Protein AF-A0A6G0YYM0-F1 (afdb_monomer)

Organism: Aphis craccivora (NCBI:txid307492)

Mean predicted aligned error: 8.18 Å

Structure (mmCIF, N/CA/C/O backbone):
data_AF-A0A6G0YYM0-F1
#
_entry.id   AF-A0A6G0YYM0-F1
#
loop_
_atom_site.group_PDB
_atom_site.id
_atom_site.type_symbol
_atom_site.label_atom_i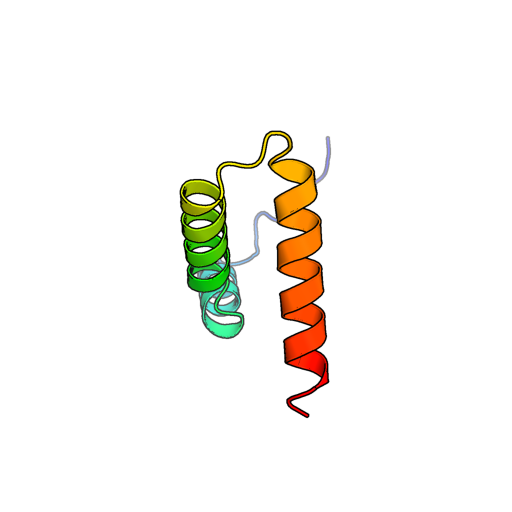d
_atom_site.label_alt_id
_atom_site.label_comp_id
_atom_site.label_asym_id
_atom_site.label_entity_id
_atom_site.label_seq_id
_atom_site.pdbx_PDB_ins_code
_atom_site.Cartn_x
_atom_site.Cartn_y
_atom_site.Cartn_z
_atom_site.occupancy
_atom_site.B_iso_or_equiv
_atom_site.auth_seq_id
_atom_site.auth_comp_id
_atom_site.auth_asym_id
_atom_site.auth_atom_id
_atom_site.pdbx_PDB_model_num
ATOM 1 N N . MET A 1 1 ? 14.414 18.395 19.295 1.00 39.81 1 MET A N 1
ATOM 2 C CA . MET A 1 1 ? 13.719 17.254 19.921 1.00 39.81 1 MET A CA 1
ATOM 3 C C . MET A 1 1 ? 12.279 17.268 19.443 1.00 39.81 1 MET A C 1
ATOM 5 O O . MET A 1 1 ? 11.546 18.166 19.831 1.00 39.81 1 MET A O 1
ATOM 9 N N . THR A 1 2 ? 11.904 16.362 18.542 1.00 42.19 2 THR A N 1
ATOM 10 C CA . THR A 1 2 ? 10.509 16.216 18.103 1.00 42.19 2 THR A CA 1
ATOM 11 C C . THR A 1 2 ? 9.777 15.458 19.199 1.00 42.19 2 THR A C 1
ATOM 13 O O . THR A 1 2 ? 10.080 14.298 19.449 1.00 42.19 2 THR A O 1
ATOM 16 N N . SER A 1 3 ? 8.923 16.170 19.923 1.00 45.28 3 SER A N 1
ATOM 17 C CA . SER A 1 3 ? 8.213 15.699 21.105 1.00 45.28 3 SER A CA 1
ATOM 18 C C . SER A 1 3 ? 7.417 14.425 20.811 1.00 45.28 3 SER A C 1
ATOM 20 O O . SER A 1 3 ? 6.664 14.372 19.838 1.00 45.28 3 SER A O 1
ATOM 22 N N . ASN A 1 4 ? 7.592 13.422 21.669 1.00 48.97 4 ASN A N 1
ATOM 23 C CA . ASN A 1 4 ? 6.926 12.123 21.655 1.00 48.97 4 ASN A CA 1
ATOM 24 C C . ASN A 1 4 ? 5.413 12.243 21.918 1.00 48.97 4 ASN A C 1
ATOM 26 O O . ASN A 1 4 ? 4.928 11.882 22.982 1.00 48.97 4 ASN A O 1
ATOM 30 N N . VAL A 1 5 ? 4.642 12.746 20.952 1.00 53.12 5 VAL A N 1
ATOM 31 C CA . VAL A 1 5 ? 3.165 12.702 21.014 1.00 53.12 5 VAL A CA 1
ATOM 32 C C . VAL A 1 5 ? 2.636 11.284 20.711 1.00 53.12 5 VAL A C 1
ATOM 34 O O . VAL A 1 5 ? 1.457 11.008 20.888 1.00 53.12 5 VAL A O 1
ATOM 37 N N . TYR A 1 6 ? 3.508 10.364 20.285 1.00 52.00 6 TYR A N 1
ATOM 38 C CA . TYR A 1 6 ? 3.149 9.000 19.883 1.00 52.00 6 TYR A CA 1
ATOM 39 C C . TYR A 1 6 ? 3.387 7.931 20.959 1.00 52.00 6 TYR A C 1
ATOM 41 O O . TYR A 1 6 ? 3.004 6.789 20.738 1.00 52.00 6 TYR A O 1
ATOM 49 N N . ASP A 1 7 ? 4.007 8.269 22.096 1.00 49.22 7 ASP A N 1
ATOM 50 C CA . ASP A 1 7 ? 4.402 7.268 23.108 1.00 49.22 7 ASP A CA 1
ATOM 51 C C . ASP A 1 7 ? 3.225 6.710 23.935 1.00 49.22 7 ASP A C 1
ATOM 53 O O . ASP A 1 7 ? 3.413 5.741 24.662 1.00 49.22 7 ASP A O 1
ATOM 57 N N . ASP A 1 8 ? 2.018 7.274 23.808 1.00 49.97 8 ASP A N 1
ATOM 58 C CA . ASP A 1 8 ? 0.830 6.857 24.580 1.00 49.97 8 ASP A CA 1
ATOM 59 C C . ASP A 1 8 ? -0.360 6.432 23.697 1.00 49.97 8 ASP A C 1
ATOM 61 O O . ASP A 1 8 ? -1.493 6.313 24.164 1.00 4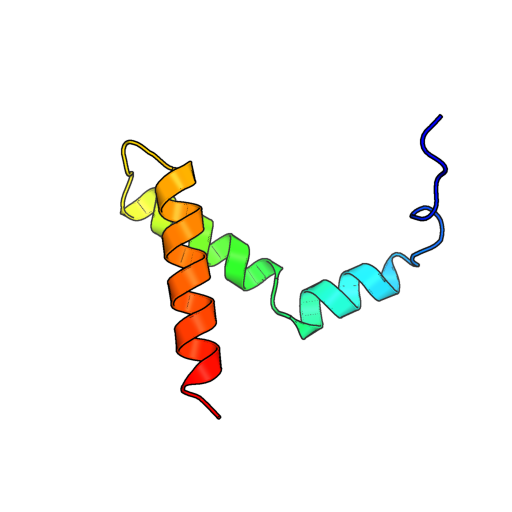9.97 8 ASP A O 1
ATOM 65 N N . LEU A 1 9 ? -0.133 6.191 22.398 1.00 57.34 9 LEU A N 1
ATOM 66 C CA . LEU A 1 9 ? -1.091 5.398 21.626 1.00 57.34 9 LEU A CA 1
ATOM 67 C C . LEU A 1 9 ? -0.911 3.953 22.074 1.00 57.34 9 LEU A C 1
ATOM 69 O O . LEU A 1 9 ? 0.036 3.278 21.668 1.00 57.34 9 LEU A O 1
ATOM 73 N N . ASN A 1 10 ? -1.799 3.519 22.966 1.00 69.44 10 ASN A N 1
ATOM 74 C CA . ASN A 1 10 ? -1.824 2.170 23.500 1.00 69.44 10 ASN A CA 1
ATOM 75 C C . ASN A 1 10 ? -1.695 1.173 22.335 1.00 69.44 10 ASN A C 1
ATOM 77 O O . ASN A 1 10 ? -2.370 1.312 21.315 1.00 69.44 10 ASN A O 1
ATOM 81 N N . VAL A 1 11 ? -0.797 0.191 22.445 1.00 69.69 11 VAL A N 1
ATOM 82 C CA . VAL A 1 11 ? -0.514 -0.771 21.358 1.00 69.69 11 VAL A CA 1
ATOM 83 C C . VAL A 1 11 ? -1.800 -1.461 20.879 1.00 69.69 11 VAL A C 1
ATOM 85 O O . VAL A 1 11 ? -1.942 -1.757 19.693 1.00 69.69 11 VAL A O 1
ATOM 88 N N . ASP A 1 12 ? -2.763 -1.617 21.788 1.00 75.31 12 ASP A N 1
ATOM 89 C CA . ASP A 1 12 ? -4.110 -2.122 21.523 1.00 75.31 12 ASP A CA 1
ATOM 90 C C . ASP A 1 12 ? -4.873 -1.274 20.484 1.00 75.31 12 ASP A C 1
ATOM 92 O O . ASP A 1 12 ? -5.449 -1.814 19.541 1.00 75.31 12 ASP A O 1
ATOM 96 N N . ASP A 1 13 ? -4.786 0.059 20.564 1.00 82.69 13 ASP A N 1
ATOM 97 C CA . ASP A 1 13 ? -5.429 0.977 19.615 1.00 82.69 13 ASP A CA 1
ATOM 98 C C . ASP A 1 13 ? -4.786 0.900 18.223 1.00 82.69 13 ASP A C 1
ATOM 100 O O . ASP A 1 13 ? -5.474 1.004 17.201 1.00 82.69 13 ASP A O 1
ATOM 104 N N . CYS A 1 14 ? -3.468 0.674 18.161 1.00 85.88 14 CYS A N 1
ATOM 105 C CA . CYS A 1 14 ? -2.764 0.452 16.898 1.00 85.88 14 CYS A CA 1
ATOM 106 C C . CYS A 1 14 ? -3.210 -0.857 16.232 1.00 85.88 14 CYS A C 1
ATOM 108 O O . CYS A 1 14 ? -3.497 -0.874 15.032 1.00 85.88 14 CYS A O 1
ATOM 110 N N . GLU A 1 15 ? -3.294 -1.942 17.003 1.00 88.19 15 GLU A N 1
ATOM 111 C CA . GLU A 1 15 ? -3.757 -3.252 16.536 1.00 88.19 15 GLU A CA 1
ATOM 112 C C . GLU A 1 15 ? -5.208 -3.165 16.033 1.00 88.19 15 GLU A C 1
ATOM 114 O O . GLU A 1 15 ? -5.510 -3.580 14.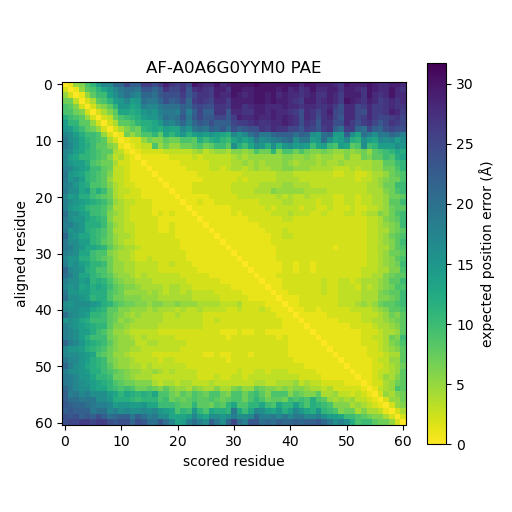910 1.00 88.19 15 GLU A O 1
ATOM 119 N N . LEU A 1 16 ? -6.091 -2.534 16.813 1.00 92.06 16 LEU A N 1
ATOM 120 C CA . LEU A 1 16 ? -7.489 -2.290 16.455 1.00 92.06 16 LEU A CA 1
ATOM 121 C C . LEU A 1 16 ? -7.619 -1.466 15.174 1.00 92.06 16 LEU A C 1
ATOM 123 O O . LEU A 1 16 ? -8.430 -1.803 14.311 1.00 92.06 16 LEU A O 1
ATOM 127 N N . TYR A 1 17 ? -6.824 -0.407 15.012 1.00 90.62 17 TYR A N 1
ATOM 128 C CA . TYR A 1 17 ? -6.829 0.404 13.795 1.00 90.62 17 TYR A CA 1
ATOM 129 C C . TYR A 1 17 ? -6.407 -0.418 12.572 1.00 90.62 17 TYR A C 1
ATOM 131 O O . TYR A 1 17 ? -7.075 -0.402 11.534 1.00 90.62 17 TYR A O 1
ATOM 139 N N . VAL A 1 18 ? -5.324 -1.185 12.706 1.00 92.00 18 VAL A N 1
ATOM 140 C CA . VAL A 1 18 ? -4.816 -2.066 11.653 1.00 92.00 18 VAL A CA 1
ATOM 141 C C . VAL A 1 18 ? -5.862 -3.100 11.244 1.00 92.00 18 VAL A C 1
ATOM 143 O O . VAL A 1 18 ? -6.062 -3.314 10.045 1.00 92.00 18 VAL A O 1
ATOM 146 N N . GLN A 1 19 ? -6.544 -3.706 12.216 1.00 91.25 19 GLN A N 1
ATOM 147 C CA . GLN A 1 19 ? -7.607 -4.677 11.971 1.00 91.25 19 GLN A CA 1
ATOM 148 C C . GLN A 1 19 ? -8.834 -4.021 11.333 1.00 91.25 19 GLN A C 1
ATOM 150 O O . GLN A 1 19 ? -9.292 -4.485 10.295 1.00 91.25 19 GLN A O 1
ATOM 155 N N . ARG A 1 20 ? -9.332 -2.912 11.893 1.00 92.62 20 ARG A N 1
ATOM 156 C CA . ARG A 1 20 ? -10.528 -2.198 11.411 1.00 92.62 20 ARG A CA 1
ATOM 157 C C . ARG A 1 20 ? -10.400 -1.736 9.963 1.00 92.62 20 ARG A C 1
ATOM 159 O O . ARG A 1 20 ? -11.385 -1.740 9.231 1.00 92.62 20 ARG A O 1
ATOM 166 N N . HIS A 1 21 ? -9.207 -1.302 9.570 1.00 92.00 21 HIS A N 1
ATOM 167 C CA . HIS A 1 21 ? -8.932 -0.811 8.222 1.00 92.00 21 HIS A CA 1
ATOM 168 C C . HIS A 1 21 ? -8.286 -1.869 7.314 1.00 92.00 21 HIS A C 1
ATOM 170 O O . HIS A 1 21 ? -7.868 -1.543 6.204 1.00 92.00 21 HIS A O 1
ATOM 176 N N . ASN A 1 22 ? -8.187 -3.125 7.767 1.00 92.19 22 ASN A N 1
ATOM 177 C CA . ASN A 1 22 ? -7.556 -4.234 7.046 1.00 92.19 22 ASN A CA 1
ATOM 178 C C . ASN A 1 22 ? -6.150 -3.896 6.502 1.00 92.19 22 ASN A C 1
ATOM 180 O O . ASN A 1 22 ? -5.745 -4.381 5.441 1.00 92.19 22 ASN A O 1
ATOM 184 N N . ILE A 1 23 ? -5.380 -3.077 7.227 1.00 94.75 23 ILE A N 1
ATOM 185 C CA . ILE A 1 23 ? -4.109 -2.511 6.745 1.00 94.75 23 ILE A CA 1
ATOM 186 C C . ILE A 1 23 ? -3.111 -3.620 6.390 1.00 94.75 23 ILE A C 1
ATOM 188 O O . ILE A 1 23 ? -2.473 -3.567 5.338 1.00 94.75 23 ILE A O 1
ATOM 192 N N . GLN A 1 24 ? -3.015 -4.663 7.221 1.00 94.00 24 GLN A N 1
ATOM 193 C CA . GLN A 1 24 ? -2.127 -5.806 6.971 1.00 94.00 24 GLN A CA 1
ATOM 194 C C . GLN A 1 24 ? -2.435 -6.502 5.641 1.00 94.00 24 GLN A C 1
ATOM 196 O O . GLN A 1 24 ? -1.517 -6.800 4.876 1.00 94.00 24 GLN A O 1
ATOM 201 N N . GLN A 1 25 ? -3.716 -6.737 5.348 1.00 93.44 25 GLN A N 1
ATOM 202 C CA . GLN A 1 25 ? -4.131 -7.418 4.125 1.00 93.44 25 GLN A CA 1
ATOM 203 C C . GLN A 1 25 ? -3.838 -6.553 2.894 1.00 93.44 25 GLN A C 1
ATOM 205 O O . GLN A 1 25 ? -3.238 -7.033 1.935 1.00 93.44 25 GLN A O 1
ATOM 210 N N . ILE A 1 26 ? -4.162 -5.259 2.960 1.00 94.62 26 ILE A N 1
ATOM 211 C CA . ILE A 1 26 ? -3.904 -4.304 1.876 1.00 94.62 26 ILE A CA 1
ATOM 212 C C . ILE A 1 26 ? -2.411 -4.254 1.528 1.00 94.62 26 ILE A C 1
ATOM 214 O O . ILE A 1 26 ? -2.043 -4.321 0.351 1.00 94.62 26 ILE A O 1
ATOM 218 N N . LEU A 1 27 ? -1.543 -4.144 2.539 1.00 95.94 27 LEU A N 1
ATOM 219 C CA . LEU A 1 27 ? -0.095 -4.092 2.338 1.00 95.94 27 LEU A CA 1
ATOM 220 C C . LEU A 1 27 ? 0.444 -5.411 1.781 1.00 95.94 27 LEU A C 1
ATOM 222 O O . LEU A 1 27 ? 1.262 -5.396 0.859 1.00 95.94 27 LEU A O 1
ATOM 226 N N . LYS A 1 28 ? -0.042 -6.548 2.290 1.00 95.94 28 LYS A N 1
ATOM 227 C CA . LYS A 1 28 ? 0.333 -7.876 1.796 1.00 95.94 28 LYS A CA 1
ATOM 228 C C . LYS A 1 28 ? -0.019 -8.040 0.320 1.00 95.94 28 LYS A C 1
ATOM 230 O O . LYS A 1 28 ? 0.847 -8.424 -0.465 1.00 95.94 28 LYS A O 1
ATOM 235 N N . ASP A 1 29 ? -1.242 -7.699 -0.071 1.00 95.81 29 ASP A N 1
ATOM 236 C CA . ASP A 1 29 ? -1.685 -7.807 -1.463 1.00 95.81 29 ASP A CA 1
ATOM 237 C C . ASP A 1 29 ? -0.913 -6.852 -2.373 1.00 95.81 29 ASP A C 1
ATOM 239 O O . ASP A 1 29 ? -0.526 -7.227 -3.480 1.00 95.81 29 ASP A O 1
ATOM 243 N N . CYS A 1 30 ? -0.594 -5.653 -1.881 1.00 96.44 30 CYS A N 1
ATOM 244 C CA . CYS A 1 30 ? 0.246 -4.708 -2.604 1.00 96.44 30 CYS A CA 1
ATOM 245 C C . CYS A 1 30 ? 1.641 -5.282 -2.897 1.00 96.44 30 CYS A C 1
ATOM 247 O O . CYS A 1 30 ? 2.116 -5.205 -4.032 1.00 96.44 30 CYS A O 1
ATOM 249 N N . ILE A 1 31 ? 2.280 -5.906 -1.900 1.00 96.31 31 ILE A N 1
ATOM 250 C CA . ILE A 1 31 ? 3.593 -6.552 -2.049 1.00 96.31 31 ILE A CA 1
ATOM 251 C C . ILE A 1 31 ? 3.507 -7.728 -3.026 1.00 96.31 31 ILE A C 1
ATOM 253 O O . ILE A 1 31 ? 4.358 -7.856 -3.906 1.00 96.31 31 ILE A O 1
ATOM 257 N N . VAL A 1 32 ? 2.477 -8.571 -2.912 1.00 97.12 32 VAL A N 1
ATOM 258 C CA . VAL A 1 32 ? 2.268 -9.701 -3.830 1.00 97.12 32 VAL A CA 1
ATOM 259 C C . VAL A 1 32 ? 2.113 -9.203 -5.268 1.00 97.12 32 VAL A C 1
ATOM 261 O O . VAL A 1 32 ? 2.811 -9.684 -6.159 1.00 97.12 32 VAL A O 1
ATOM 264 N N . GLN A 1 33 ? 1.267 -8.199 -5.500 1.00 95.44 33 GLN A N 1
ATOM 265 C CA . GLN A 1 33 ? 1.054 -7.617 -6.827 1.00 95.44 33 GLN A CA 1
ATOM 266 C C . GLN A 1 33 ? 2.325 -6.964 -7.382 1.00 95.44 33 GLN A C 1
ATOM 268 O 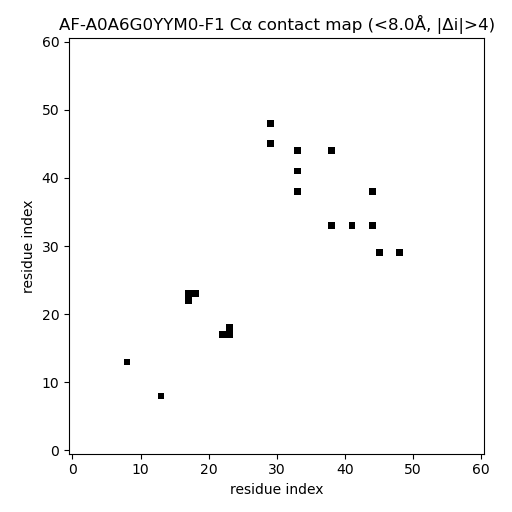O . GLN A 1 33 ? 2.655 -7.161 -8.551 1.00 95.44 33 GLN A O 1
ATOM 273 N N . LEU A 1 34 ? 3.087 -6.253 -6.545 1.00 96.38 34 LEU A N 1
ATOM 274 C CA . LEU A 1 34 ? 4.383 -5.698 -6.931 1.00 96.38 34 LEU A CA 1
ATOM 275 C C . LEU A 1 34 ? 5.350 -6.805 -7.381 1.00 96.38 34 LEU A C 1
ATOM 277 O O . LEU A 1 34 ? 6.006 -6.665 -8.412 1.00 96.38 34 LEU A O 1
ATOM 281 N N . CYS A 1 35 ? 5.414 -7.915 -6.644 1.00 96.44 35 CYS A N 1
ATOM 282 C CA . CYS A 1 35 ? 6.271 -9.060 -6.957 1.00 96.44 35 CYS A CA 1
ATOM 283 C C . CYS A 1 35 ? 5.831 -9.835 -8.209 1.00 96.44 35 CYS A C 1
ATOM 285 O O . CYS A 1 35 ? 6.676 -10.450 -8.862 1.00 96.44 35 CYS A O 1
ATOM 287 N N . ILE A 1 36 ? 4.5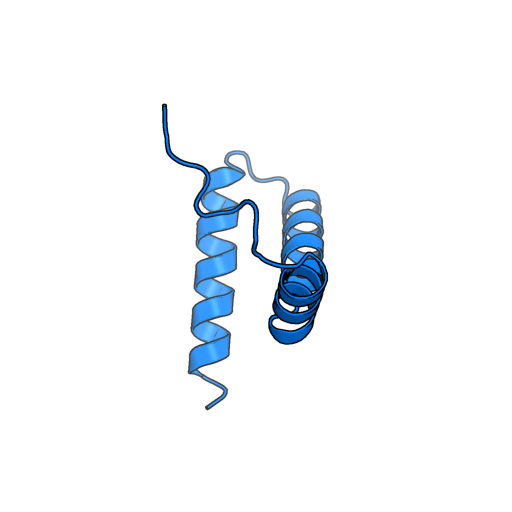40 -9.807 -8.551 1.00 96.25 36 ILE A N 1
ATOM 288 C CA . ILE A 1 36 ? 4.005 -10.390 -9.789 1.00 96.25 36 ILE A CA 1
ATOM 289 C C . ILE A 1 36 ? 4.349 -9.498 -10.986 1.00 96.25 36 ILE A C 1
ATOM 291 O O . ILE A 1 36 ? 4.877 -9.984 -11.983 1.00 96.25 36 ILE A O 1
ATOM 295 N N . VAL A 1 37 ? 4.077 -8.193 -10.884 1.00 96.12 37 VAL A N 1
ATOM 296 C CA . VAL A 1 37 ? 4.240 -7.235 -11.991 1.00 96.12 37 VAL A CA 1
ATOM 297 C C . VAL A 1 37 ? 5.709 -6.868 -12.226 1.00 96.12 37 VAL A C 1
ATOM 299 O O . VAL A 1 37 ? 6.090 -6.586 -13.358 1.00 96.12 37 VAL A O 1
ATOM 302 N N . LYS A 1 38 ? 6.534 -6.865 -11.169 1.00 95.44 38 LYS A N 1
ATOM 303 C CA . LYS A 1 38 ? 7.954 -6.462 -11.174 1.00 95.44 38 LYS A CA 1
ATOM 304 C C . LYS A 1 38 ? 8.219 -5.175 -11.976 1.00 95.44 38 LYS A C 1
ATOM 306 O O . LYS A 1 38 ? 9.032 -5.182 -12.901 1.00 95.44 38 LYS A O 1
ATOM 311 N N . PRO A 1 39 ? 7.538 -4.061 -11.656 1.00 94.94 39 PRO A N 1
ATOM 312 C CA . PRO A 1 39 ? 7.716 -2.817 -12.390 1.00 94.94 39 PRO A CA 1
ATOM 313 C C . PRO A 1 39 ? 9.115 -2.237 -12.153 1.00 94.94 39 PRO A C 1
ATOM 315 O O . PRO A 1 39 ? 9.649 -2.306 -11.049 1.00 94.94 39 PRO A O 1
ATOM 318 N N . GLU A 1 40 ? 9.665 -1.559 -13.159 1.00 96.94 40 GLU A N 1
ATOM 319 C CA . GLU A 1 40 ? 10.954 -0.856 -13.055 1.00 96.94 40 GLU A CA 1
ATOM 320 C C . GLU A 1 40 ? 10.928 0.266 -11.996 1.00 96.94 40 GLU A C 1
ATOM 322 O O . GLU A 1 40 ? 11.943 0.604 -11.391 1.00 96.94 40 GLU A O 1
ATOM 327 N N . ARG A 1 41 ? 9.741 0.836 -11.736 1.00 95.06 41 ARG A N 1
ATOM 328 C CA . ARG A 1 41 ? 9.519 1.920 -10.766 1.00 95.06 41 ARG A CA 1
ATOM 329 C C . ARG A 1 41 ? 8.525 1.504 -9.669 1.00 95.06 41 ARG A C 1
ATOM 331 O O . ARG A 1 41 ? 7.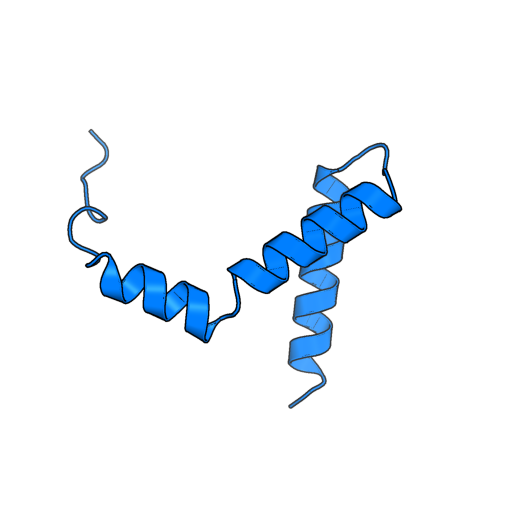346 1.864 -9.752 1.00 95.06 41 ARG A O 1
ATOM 338 N N . PRO A 1 42 ? 8.967 0.803 -8.608 1.00 93.31 42 PRO A N 1
ATOM 339 C CA . PRO A 1 42 ? 8.085 0.287 -7.552 1.00 93.31 42 PRO A CA 1
ATOM 340 C C . PRO A 1 42 ? 7.305 1.385 -6.811 1.00 93.31 42 PRO A C 1
ATOM 342 O O . PRO A 1 42 ? 6.128 1.215 -6.510 1.00 93.31 42 PRO A O 1
ATOM 345 N N . LEU A 1 43 ? 7.905 2.562 -6.595 1.00 95.06 43 LEU A N 1
ATOM 346 C CA . LEU A 1 43 ? 7.225 3.691 -5.940 1.00 95.06 43 LEU A CA 1
ATOM 347 C C . LEU A 1 43 ? 6.050 4.247 -6.757 1.00 95.06 43 LEU A C 1
ATOM 349 O O . LEU A 1 43 ? 5.032 4.649 -6.196 1.00 95.06 43 LEU A O 1
ATOM 353 N N . THR A 1 44 ? 6.160 4.247 -8.089 1.00 95.75 44 THR A N 1
ATOM 354 C CA . THR A 1 44 ? 5.048 4.661 -8.959 1.00 95.75 44 THR A CA 1
ATOM 355 C C . THR A 1 44 ? 3.906 3.649 -8.907 1.00 95.75 44 THR A C 1
ATOM 357 O O . THR A 1 44 ? 2.744 4.053 -8.871 1.00 95.75 44 THR A O 1
ATOM 360 N N . PHE A 1 45 ? 4.236 2.356 -8.845 1.00 96.69 45 PHE A N 1
ATOM 361 C CA . PHE A 1 45 ? 3.253 1.290 -8.685 1.00 96.69 45 PHE A CA 1
ATOM 362 C C . PHE A 1 45 ? 2.460 1.437 -7.384 1.00 96.69 45 PHE A C 1
ATOM 364 O O . PHE A 1 45 ? 1.234 1.417 -7.439 1.00 96.69 45 PHE A O 1
ATOM 371 N N . PHE A 1 46 ? 3.123 1.670 -6.243 1.00 95.19 46 PHE A N 1
ATOM 372 C CA . PHE A 1 46 ? 2.437 1.880 -4.962 1.00 95.19 46 PHE A CA 1
ATOM 373 C C . PHE A 1 46 ? 1.386 2.987 -5.056 1.00 95.19 46 PHE A C 1
ATOM 375 O O . PHE A 1 46 ? 0.222 2.762 -4.730 1.00 95.19 46 PHE A O 1
ATOM 382 N N . ARG A 1 47 ? 1.763 4.160 -5.585 1.00 95.00 47 ARG A N 1
ATOM 383 C CA . ARG A 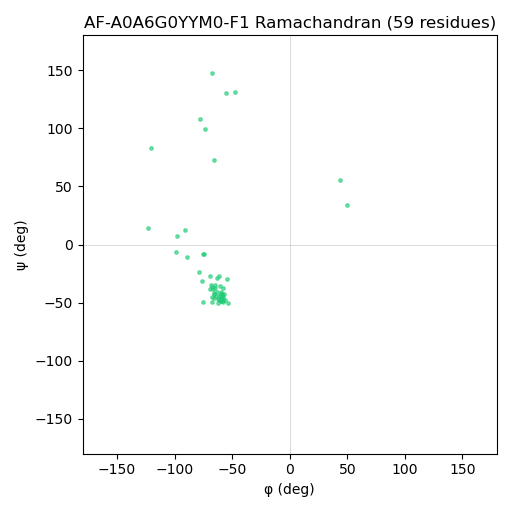1 47 ? 0.831 5.284 -5.756 1.00 95.00 47 ARG A CA 1
ATOM 384 C C . ARG A 1 47 ? -0.396 4.890 -6.581 1.00 95.00 47 ARG A C 1
ATOM 386 O O . ARG A 1 47 ? -1.517 5.174 -6.179 1.00 95.00 47 ARG A O 1
ATOM 393 N N . GLN A 1 48 ? -0.187 4.231 -7.719 1.00 95.06 48 GLN A N 1
ATOM 394 C CA . GLN A 1 48 ? -1.281 3.805 -8.595 1.00 95.06 48 GLN A CA 1
ATOM 395 C C . GLN A 1 48 ? -2.161 2.725 -7.953 1.00 95.06 48 GLN A C 1
ATOM 397 O O . GLN A 1 48 ? -3.375 2.741 -8.135 1.00 95.06 48 GLN A O 1
ATOM 402 N N . TYR A 1 49 ? -1.564 1.788 -7.216 1.00 95.06 49 TYR A N 1
ATOM 403 C CA . TYR A 1 49 ? -2.283 0.724 -6.521 1.00 95.06 49 TYR A CA 1
ATOM 404 C C . TYR A 1 49 ? -3.229 1.298 -5.461 1.00 95.06 49 TYR A C 1
ATOM 406 O O . TYR A 1 49 ? -4.421 0.997 -5.480 1.00 95.06 49 TYR A O 1
ATOM 414 N N . PHE A 1 50 ? -2.734 2.191 -4.599 1.00 94.94 50 PHE A N 1
ATOM 415 C CA . PHE A 1 50 ? -3.563 2.818 -3.568 1.00 94.94 50 PHE A CA 1
ATOM 416 C C . PHE A 1 50 ? -4.627 3.757 -4.150 1.00 94.94 50 PHE A C 1
ATOM 418 O O . PHE A 1 50 ? -5.755 3.734 -3.674 1.00 94.94 50 PHE A O 1
ATOM 425 N N . GLN A 1 51 ? -4.328 4.488 -5.233 1.00 94.19 51 GLN A N 1
ATOM 426 C CA . GLN A 1 51 ? -5.342 5.275 -5.952 1.00 94.19 51 GLN A CA 1
ATOM 427 C C . GLN A 1 51 ? -6.484 4.401 -6.489 1.00 94.19 51 GLN A C 1
ATOM 429 O O . GLN A 1 51 ? -7.648 4.780 -6.409 1.00 94.19 51 GLN A O 1
ATOM 434 N N . LYS A 1 52 ? -6.176 3.213 -7.028 1.00 91.75 52 LYS A N 1
ATOM 435 C CA . LYS A 1 52 ? -7.209 2.269 -7.482 1.00 91.75 52 LYS A CA 1
ATOM 436 C C . LYS A 1 52 ? -8.053 1.745 -6.320 1.00 91.75 52 LYS A C 1
ATOM 438 O O . LYS A 1 52 ? -9.267 1.656 -6.469 1.00 91.75 52 LYS A O 1
ATOM 443 N N . LEU A 1 53 ? -7.429 1.409 -5.190 1.00 90.19 53 LEU A N 1
ATOM 444 C CA . LEU A 1 53 ? -8.150 0.957 -3.995 1.00 90.19 53 LEU A CA 1
ATOM 445 C C . LEU A 1 53 ? -9.099 2.033 -3.457 1.00 90.19 53 LEU A C 1
ATOM 447 O O . LEU A 1 53 ? -10.253 1.730 -3.165 1.00 90.19 53 LEU A O 1
ATOM 451 N N . GLU A 1 54 ? -8.637 3.282 -3.391 1.00 88.12 54 GLU A N 1
ATOM 452 C CA . GLU A 1 54 ? -9.453 4.426 -2.977 1.00 88.12 54 GLU A CA 1
ATOM 453 C C . GLU A 1 54 ? -10.670 4.600 -3.899 1.00 88.12 54 GLU A C 1
ATOM 455 O O . GLU A 1 54 ? -11.804 4.666 -3.428 1.00 88.12 54 GLU A O 1
ATOM 460 N N . MET A 1 55 ? -10.467 4.546 -5.217 1.00 85.56 55 MET A N 1
ATOM 461 C CA . MET A 1 55 ? -11.563 4.603 -6.189 1.00 85.56 55 MET A CA 1
ATOM 462 C C . MET A 1 55 ? -12.589 3.482 -5.965 1.00 85.56 55 MET A C 1
ATOM 464 O O . MET A 1 55 ? -13.779 3.762 -5.858 1.00 85.56 55 MET A O 1
ATOM 468 N N . VAL A 1 56 ? -12.158 2.222 -5.831 1.00 80.00 56 VAL A N 1
ATOM 469 C CA . VAL A 1 56 ? -13.080 1.096 -5.574 1.00 80.00 56 VAL A CA 1
ATOM 470 C C . VAL A 1 56 ? -13.893 1.330 -4.303 1.00 80.00 56 VAL A C 1
ATOM 472 O O . VAL A 1 56 ? -15.105 1.139 -4.330 1.00 80.00 56 VAL A O 1
ATOM 475 N N . SER A 1 57 ? -13.258 1.820 -3.233 1.00 74.94 57 SER A N 1
ATOM 476 C CA . SER A 1 57 ? -13.958 2.115 -1.980 1.00 74.94 57 SER A CA 1
ATOM 477 C C . SER A 1 57 ? -15.027 3.208 -2.114 1.00 74.94 57 SER A C 1
ATOM 479 O O . SER A 1 57 ? -16.037 3.146 -1.419 1.00 74.94 57 SER A O 1
ATOM 481 N N . THR A 1 58 ? -14.865 4.157 -3.045 1.00 67.38 58 THR A N 1
ATOM 482 C CA . THR A 1 58 ? -15.872 5.201 -3.320 1.00 67.38 58 THR A CA 1
ATOM 483 C C . THR A 1 58 ? -17.052 4.735 -4.176 1.00 67.38 58 THR A C 1
ATOM 485 O O . THR A 1 58 ? -18.116 5.334 -4.090 1.00 67.38 58 THR A O 1
ATOM 488 N N . TYR A 1 59 ? -16.898 3.673 -4.976 1.00 59.84 59 TYR A N 1
ATOM 489 C CA . TYR A 1 59 ? -17.978 3.146 -5.828 1.00 59.84 59 TYR A CA 1
ATOM 490 C C . TYR A 1 59 ? -18.848 2.085 -5.138 1.00 59.84 59 TYR A C 1
ATOM 492 O O . TYR A 1 59 ? -19.877 1.692 -5.679 1.00 59.84 59 TYR A O 1
ATOM 500 N N . THR A 1 60 ? -18.433 1.591 -3.970 1.00 52.31 60 THR A N 1
ATOM 501 C CA . THR A 1 60 ? -19.170 0.592 -3.174 1.00 52.31 60 THR A CA 1
ATOM 502 C C . THR A 1 60 ? -20.129 1.195 -2.138 1.00 52.31 60 THR A C 1
ATOM 504 O O . THR A 1 60 ? -20.620 0.457 -1.285 1.00 52.31 60 THR A O 1
ATOM 507 N N . TYR A 1 61 ? -20.401 2.503 -2.213 1.00 45.03 61 TYR A N 1
ATOM 508 C CA . TYR A 1 61 ? -21.393 3.219 -1.400 1.00 45.03 61 TYR A CA 1
ATOM 509 C C . TYR A 1 61 ? -22.570 3.711 -2.241 1.00 45.03 61 TYR A C 1
ATOM 511 O O . TYR A 1 61 ? -22.326 4.187 -3.373 1.00 45.03 61 TYR A O 1
#

Radius of gyration: 15.46 Å; Cα contacts (8 Å, |Δi|>4): 10; chains: 1;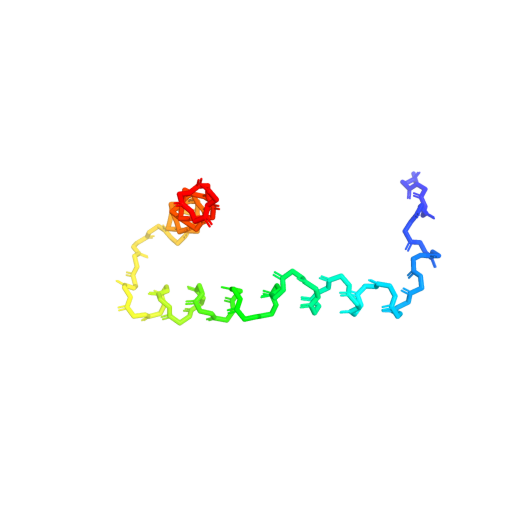 bounding box: 35×28×38 Å

Sequence (61 aa):
MTSNVYDDLNVDDCELYVQRHNIQQILKDCIVQLCIVKPERPLTFFRQYFQKLEMVSTYTY

InterPro domains:
  IPR003117 cAMP-dependent protei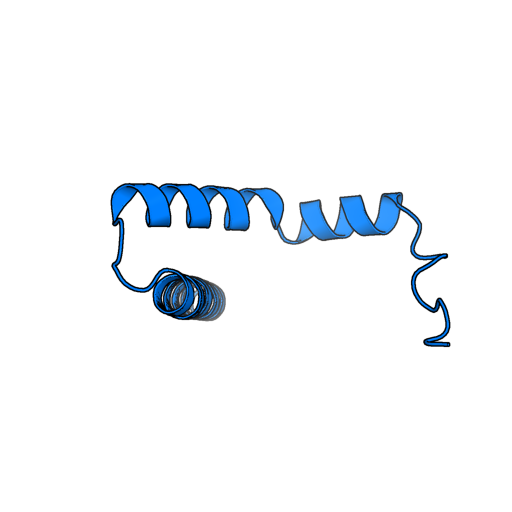n kinase regulatory subunit, dimerization-anchoring domain [PF02197] (21-55)
  IPR003117 cAMP-dependent protein kinase regulatory subunit, dimerization-anchoring domain [SM00394] (21-58)

Foldseek 3Di:
DPDPPPPPPPVVNVVVVCVVVVVVVLVVVLVVVCVVVVDPDSVVSVVVSVVVVVVVVVVVD

pLDDT: mean 82.86, std 18.0, range [39.81, 97.12]

Solvent-accessible surface area (backbone atoms only — not comparable to full-atom values): 3773 Å² total; per-residue (Å²): 132,85,77,77,83,66,82,75,64,50,69,65,60,55,52,50,50,36,59,76,66,42,45,66,58,56,52,50,52,51,51,52,49,46,68,71,67,62,59,96,54,59,72,60,48,51,56,53,51,53,52,51,52,53,52,55,63,63,70,76,108

Nearest PDB structures (foldseek):
  6edz-assembly1_A  TM=5.974E-01  e=5.565E+00  Mycobacterium tuberculosis CDC1551

Secondary structure (DSSP, 8-state):
----TTTTS-HHHHHHHHHHTTHHHHHHHHHHHHHHH--S-HHHHHHHHHHHHHHHHHHT-